Protein AF-A0A2S0N8K2-F1 (afdb_monomer_lite)

Organism: NCBI:txid1868589

Foldseek 3Di:
DDDPPPPDDPPDPQDWQWAADPVGIDTDRLVFFPDWDQDPVRWIWTAGPPRDIDTHNDHSVVSVVRSVVSVVSD

pLDDT: mean 80.42, std 16.99, range [38.38, 94.75]

Structure (mmCIF, N/CA/C/O backbone):
data_AF-A0A2S0N8K2-F1
#
_entry.id   AF-A0A2S0N8K2-F1
#
loop_
_atom_site.group_PDB
_atom_site.id
_atom_site.type_symbol
_atom_site.label_atom_id
_atom_site.label_alt_id
_atom_site.label_comp_id
_atom_site.label_asym_id
_atom_site.label_entity_id
_atom_site.label_seq_id
_atom_site.pdbx_PDB_ins_code
_atom_site.Cartn_x
_atom_site.Cartn_y
_atom_site.Cartn_z
_atom_site.occupancy
_atom_site.B_iso_or_equiv
_atom_site.auth_seq_id
_atom_site.auth_comp_id
_atom_site.auth_asym_id
_atom_site.auth_atom_id
_atom_site.pdbx_PDB_model_num
ATOM 1 N N . MET A 1 1 ? 24.241 -11.564 -44.383 1.00 52.22 1 MET A N 1
ATOM 2 C CA . MET A 1 1 ? 23.309 -12.334 -43.534 1.00 52.22 1 MET A CA 1
ATOM 3 C C . MET A 1 1 ? 23.938 -12.461 -42.162 1.00 52.22 1 MET A C 1
ATOM 5 O O . MET A 1 1 ? 24.999 -13.056 -42.109 1.00 52.22 1 MET A O 1
ATOM 9 N N . THR A 1 2 ? 23.362 -11.802 -41.150 1.00 48.06 2 THR A N 1
ATOM 10 C CA . THR A 1 2 ? 23.183 -12.226 -39.741 1.00 48.06 2 THR A CA 1
ATOM 11 C C . THR A 1 2 ? 22.542 -11.026 -39.036 1.00 48.06 2 THR A C 1
ATOM 13 O O . THR A 1 2 ? 23.097 -9.932 -39.038 1.00 48.06 2 THR A O 1
ATOM 16 N N . HIS A 1 3 ? 21.315 -11.206 -38.554 1.00 38.38 3 HIS A N 1
ATOM 17 C CA . HIS A 1 3 ? 20.497 -10.168 -37.929 1.00 38.38 3 HIS A CA 1
ATOM 18 C C . HIS A 1 3 ? 21.040 -9.836 -36.529 1.00 38.38 3 HIS A C 1
ATOM 20 O O . HIS A 1 3 ? 21.198 -10.766 -35.737 1.00 38.38 3 HIS A O 1
ATOM 26 N N . PRO A 1 4 ? 21.264 -8.563 -36.158 1.00 45.34 4 PRO A N 1
ATOM 27 C CA . PRO A 1 4 ? 21.372 -8.210 -34.753 1.00 45.34 4 PRO A CA 1
ATOM 28 C C . PRO A 1 4 ? 19.960 -8.194 -34.156 1.00 45.34 4 PRO A C 1
ATOM 30 O O . PRO A 1 4 ? 19.196 -7.250 -34.347 1.00 45.34 4 PRO A O 1
ATOM 33 N N . LEU A 1 5 ? 19.602 -9.258 -33.436 1.00 45.41 5 LEU A N 1
ATOM 34 C CA . LEU A 1 5 ? 18.470 -9.236 -32.517 1.00 45.41 5 LEU A CA 1
ATOM 35 C C . LEU A 1 5 ? 18.894 -8.398 -31.302 1.00 45.41 5 LEU A C 1
ATOM 37 O O . LEU A 1 5 ? 19.377 -8.927 -30.303 1.00 45.41 5 LEU A O 1
ATOM 41 N N . ILE A 1 6 ? 18.769 -7.074 -31.402 1.00 48.16 6 ILE A N 1
ATOM 42 C CA . ILE A 1 6 ? 18.716 -6.228 -30.210 1.00 48.16 6 ILE A CA 1
ATOM 43 C C . ILE A 1 6 ? 17.388 -6.588 -29.551 1.00 48.16 6 ILE A C 1
ATOM 45 O O . ILE A 1 6 ? 16.331 -6.122 -29.969 1.00 48.16 6 ILE A O 1
ATOM 49 N N . ALA A 1 7 ? 17.431 -7.502 -28.583 1.00 44.31 7 ALA A N 1
ATOM 50 C CA . ALA A 1 7 ? 16.298 -7.738 -27.711 1.00 44.31 7 ALA A CA 1
ATOM 51 C C . ALA A 1 7 ? 15.969 -6.397 -27.047 1.00 44.31 7 ALA A C 1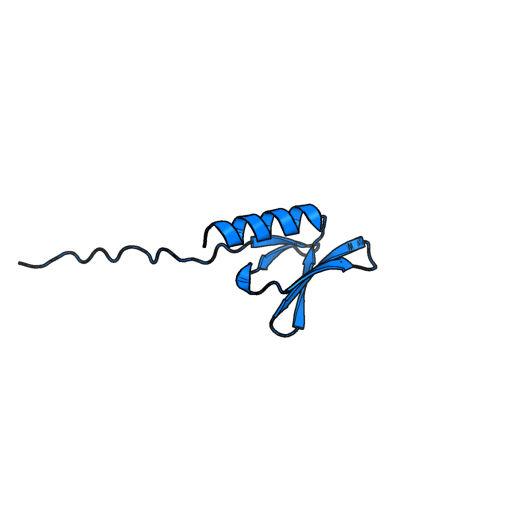
ATOM 53 O O . ALA A 1 7 ? 16.786 -5.849 -26.304 1.00 44.31 7 ALA A O 1
ATOM 54 N N . ALA A 1 8 ? 14.800 -5.843 -27.368 1.00 46.03 8 ALA A N 1
ATOM 55 C CA . ALA A 1 8 ? 14.232 -4.759 -26.594 1.00 46.03 8 ALA A CA 1
ATOM 56 C C . ALA A 1 8 ? 14.249 -5.194 -25.122 1.00 46.03 8 ALA A C 1
ATOM 58 O O . ALA A 1 8 ? 13.832 -6.312 -24.804 1.00 46.03 8 ALA A O 1
ATOM 59 N N . ALA A 1 9 ? 14.775 -4.343 -24.238 1.00 47.09 9 ALA A N 1
ATOM 60 C CA . ALA A 1 9 ? 14.610 -4.547 -22.807 1.00 47.09 9 ALA A CA 1
ATOM 61 C C . ALA A 1 9 ? 13.116 -4.803 -22.539 1.00 47.09 9 ALA A C 1
ATOM 63 O O . ALA A 1 9 ? 12.289 -4.112 -23.141 1.00 47.09 9 ALA A O 1
ATOM 64 N N . PRO A 1 10 ? 12.748 -5.795 -21.710 1.00 45.66 10 PRO A N 1
ATOM 65 C CA . PRO A 1 10 ? 11.347 -6.062 -21.436 1.00 45.66 10 PRO A CA 1
ATOM 66 C C . PRO A 1 10 ? 10.716 -4.787 -20.869 1.00 45.66 10 PRO A C 1
ATOM 68 O O . PRO A 1 10 ? 11.043 -4.353 -19.765 1.00 45.66 10 PRO A O 1
ATOM 71 N N . THR A 1 11 ? 9.837 -4.157 -21.647 1.00 50.53 11 THR A N 1
ATOM 72 C CA . THR A 1 11 ? 8.923 -3.113 -21.186 1.00 50.53 11 THR A CA 1
ATOM 73 C C . THR A 1 11 ? 7.990 -3.761 -20.175 1.00 50.53 11 THR A C 1
ATOM 75 O O . THR A 1 11 ? 7.011 -4.402 -20.547 1.00 50.53 11 THR A O 1
ATOM 78 N N . GLY A 1 12 ? 8.377 -3.706 -18.904 1.00 50.78 12 GLY A N 1
ATOM 79 C CA . GLY A 1 12 ? 7.647 -4.361 -17.826 1.00 50.78 12 GLY A CA 1
ATOM 80 C C . GLY A 1 12 ? 8.512 -4.668 -16.610 1.00 50.78 12 GLY A C 1
ATOM 81 O O . GLY A 1 12 ? 8.412 -5.754 -16.046 1.00 50.78 12 GLY A O 1
ATOM 82 N N . VAL A 1 13 ? 9.375 -3.741 -16.183 1.00 52.47 13 VAL A N 1
ATOM 83 C CA . VAL A 1 13 ? 9.791 -3.754 -14.776 1.00 52.47 13 VAL A CA 1
ATOM 84 C C . VAL A 1 13 ? 8.624 -3.135 -14.025 1.00 52.47 13 VAL A C 1
ATOM 86 O O . VAL A 1 13 ? 8.418 -1.932 -14.137 1.00 52.47 13 VAL A O 1
ATOM 89 N N . ALA A 1 14 ? 7.829 -3.947 -13.319 1.00 57.38 14 ALA A N 1
ATOM 90 C CA . ALA A 1 14 ? 6.805 -3.422 -12.419 1.00 57.38 14 ALA A CA 1
ATOM 91 C C . ALA A 1 14 ? 7.454 -2.336 -11.551 1.00 57.38 14 ALA A C 1
ATOM 93 O O . ALA A 1 14 ? 8.431 -2.625 -10.852 1.00 57.38 14 ALA A O 1
ATOM 94 N N . ALA A 1 15 ? 6.978 -1.095 -11.671 1.00 77.00 15 ALA A N 1
ATOM 95 C CA . ALA A 1 15 ? 7.580 0.042 -10.997 1.00 77.00 15 ALA A CA 1
ATOM 96 C C . ALA A 1 15 ? 7.539 -0.217 -9.486 1.00 77.00 15 ALA A C 1
ATOM 98 O O . ALA A 1 15 ? 6.473 -0.259 -8.873 1.00 77.00 15 ALA A O 1
ATOM 99 N N . LEU A 1 16 ? 8.707 -0.478 -8.894 1.00 87.50 16 LEU A N 1
ATOM 100 C CA . LEU A 1 16 ? 8.818 -0.675 -7.456 1.00 87.50 16 LEU A CA 1
ATOM 101 C C . LEU A 1 16 ? 8.583 0.666 -6.770 1.00 87.50 16 LEU A C 1
ATOM 103 O O . LEU A 1 16 ? 9.207 1.669 -7.115 1.00 87.50 16 LEU A O 1
ATOM 107 N N . VAL A 1 17 ? 7.711 0.673 -5.770 1.00 90.19 17 VAL A N 1
ATOM 108 C CA . VAL A 1 17 ? 7.458 1.856 -4.956 1.00 90.19 17 VAL A CA 1
ATOM 109 C C . VAL A 1 17 ? 8.430 1.855 -3.788 1.00 90.19 17 VAL A C 1
ATOM 111 O O . VAL A 1 17 ? 8.451 0.932 -2.972 1.00 90.19 17 VAL A O 1
ATOM 114 N N . GLU A 1 18 ? 9.232 2.910 -3.706 1.00 91.56 18 GLU A N 1
ATOM 115 C CA . GLU A 1 18 ? 10.099 3.169 -2.564 1.00 91.56 18 GLU A CA 1
ATOM 116 C C . GLU A 1 18 ? 9.268 3.612 -1.352 1.00 91.56 18 GLU A C 1
ATOM 118 O O . GLU A 1 18 ? 8.469 4.550 -1.437 1.00 91.56 18 GLU A O 1
ATOM 123 N N . VAL A 1 19 ? 9.491 2.963 -0.212 1.00 91.56 19 VAL A N 1
ATOM 124 C CA . VAL A 1 19 ? 8.813 3.218 1.060 1.00 91.56 19 VAL A CA 1
ATOM 125 C C . VAL A 1 19 ? 9.856 3.482 2.133 1.00 91.56 19 VAL A C 1
ATOM 127 O O . VAL A 1 19 ? 10.630 2.593 2.502 1.00 91.56 19 VAL A O 1
ATOM 130 N N . ARG A 1 20 ? 9.857 4.696 2.686 1.00 89.56 20 ARG A N 1
ATOM 131 C CA . ARG A 1 20 ? 10.778 5.042 3.772 1.00 89.56 20 ARG A CA 1
ATOM 132 C C . ARG A 1 20 ? 10.257 4.498 5.088 1.00 89.56 20 ARG A C 1
ATOM 134 O O . ARG A 1 20 ? 9.084 4.659 5.418 1.00 89.56 20 ARG A O 1
ATOM 141 N N . SER A 1 21 ? 11.142 3.871 5.843 1.00 86.31 21 SER A N 1
ATOM 142 C CA . SER A 1 21 ? 10.896 3.310 7.168 1.00 86.31 21 SER A CA 1
ATOM 143 C C . SER A 1 21 ? 11.950 3.821 8.150 1.00 86.31 21 SER A C 1
ATOM 145 O O . SER A 1 21 ? 12.965 4.391 7.749 1.00 86.31 21 SER A O 1
ATOM 147 N N . LEU A 1 22 ? 11.739 3.607 9.449 1.00 78.12 22 LEU A N 1
ATOM 148 C CA . LEU A 1 22 ? 12.690 4.044 10.479 1.00 78.12 22 LEU A CA 1
ATOM 149 C C . LEU A 1 22 ? 14.069 3.368 10.354 1.00 78.12 22 LEU A C 1
ATOM 151 O O . LEU A 1 22 ? 15.068 3.955 10.751 1.00 78.12 22 LEU A O 1
ATOM 155 N N . GLY A 1 23 ? 14.125 2.155 9.792 1.00 83.06 23 GLY A N 1
ATOM 156 C CA . GLY A 1 23 ? 15.361 1.386 9.611 1.00 83.06 23 GLY A CA 1
ATOM 157 C C . GLY A 1 23 ? 16.011 1.525 8.232 1.00 83.06 23 GLY A C 1
ATOM 158 O O . GLY A 1 23 ? 16.994 0.840 7.968 1.00 83.06 23 GLY A O 1
ATOM 159 N N . GLY A 1 24 ? 15.466 2.362 7.340 1.00 87.44 24 GLY A N 1
ATOM 160 C CA . GLY A 1 24 ? 15.946 2.501 5.965 1.00 87.44 24 GLY A CA 1
ATOM 161 C C . GLY A 1 24 ? 14.820 2.471 4.936 1.00 87.44 24 GLY A C 1
ATOM 162 O O . GLY A 1 24 ? 13.703 2.922 5.196 1.00 87.44 24 GLY A O 1
ATOM 163 N N . VAL A 1 25 ? 15.112 1.948 3.750 1.00 89.31 25 VAL A N 1
ATOM 164 C CA . VAL A 1 25 ? 14.211 1.983 2.595 1.00 89.31 25 VAL A CA 1
ATOM 165 C C . VAL A 1 25 ? 13.743 0.575 2.240 1.00 89.31 25 VAL A C 1
ATOM 167 O O . VAL A 1 25 ? 14.556 -0.338 2.127 1.00 89.31 25 VAL A O 1
ATOM 170 N N . ASN A 1 26 ? 12.436 0.418 2.036 1.00 90.31 26 ASN A N 1
ATOM 171 C CA . ASN A 1 26 ? 11.824 -0.794 1.502 1.00 90.31 26 ASN A CA 1
ATOM 172 C C . ASN A 1 26 ? 11.310 -0.542 0.085 1.00 90.31 26 ASN A C 1
ATOM 174 O O . ASN A 1 26 ? 10.927 0.576 -0.251 1.00 90.31 26 ASN A O 1
ATOM 178 N N . PHE A 1 27 ? 11.243 -1.597 -0.720 1.00 90.88 27 PHE A N 1
ATOM 179 C CA . PHE A 1 27 ? 10.641 -1.552 -2.048 1.00 90.88 27 PHE A CA 1
ATOM 180 C C . PHE A 1 27 ? 9.441 -2.485 -2.083 1.00 90.88 27 PHE A C 1
ATOM 182 O O . PHE A 1 27 ? 9.571 -3.679 -1.807 1.00 90.88 27 PHE A O 1
ATOM 189 N N . VAL A 1 28 ? 8.275 -1.941 -2.415 1.00 91.62 28 VAL A N 1
ATOM 190 C CA . VAL A 1 28 ? 7.029 -2.704 -2.532 1.00 91.62 28 VAL A CA 1
ATOM 191 C C . VAL A 1 28 ? 6.579 -2.748 -3.980 1.00 91.62 28 VAL A C 1
ATOM 193 O O . VAL A 1 28 ? 6.747 -1.786 -4.730 1.00 91.62 28 VAL A O 1
ATOM 196 N N . ARG A 1 29 ? 6.004 -3.880 -4.385 1.00 91.31 29 ARG A N 1
ATOM 197 C CA . ARG A 1 29 ? 5.358 -3.980 -5.692 1.00 91.31 29 ARG A CA 1
ATOM 198 C C . ARG A 1 29 ? 3.908 -3.508 -5.547 1.00 91.31 29 ARG A C 1
ATOM 200 O O . ARG A 1 29 ? 3.220 -4.045 -4.676 1.00 91.31 29 ARG A O 1
ATOM 207 N N . PRO A 1 30 ? 3.448 -2.530 -6.342 1.00 90.31 30 PRO A N 1
ATOM 208 C CA . PRO A 1 30 ? 2.113 -1.954 -6.192 1.00 90.31 30 PRO A CA 1
ATOM 209 C C . PRO A 1 30 ? 1.001 -2.991 -6.409 1.00 90.31 30 PRO A C 1
ATOM 211 O O . PRO A 1 30 ? 0.026 -2.987 -5.666 1.00 90.31 30 PRO A O 1
ATOM 214 N N . ASP A 1 31 ? 1.199 -3.952 -7.317 1.00 89.75 31 ASP A N 1
ATOM 215 C CA . ASP A 1 31 ? 0.255 -5.040 -7.624 1.00 89.75 31 ASP A CA 1
ATOM 216 C C . ASP A 1 31 ? 0.021 -6.016 -6.462 1.00 89.75 31 ASP A C 1
ATOM 218 O O . ASP A 1 31 ? -0.949 -6.766 -6.469 1.00 89.75 31 ASP A O 1
ATOM 222 N N . ARG A 1 32 ? 0.912 -6.024 -5.464 1.00 91.44 32 ARG A N 1
ATOM 223 C CA . ARG A 1 32 ? 0.825 -6.897 -4.285 1.00 91.44 32 ARG A CA 1
ATOM 224 C C . ARG A 1 32 ? 0.285 -6.184 -3.055 1.00 91.44 32 ARG A C 1
ATOM 226 O O . ARG A 1 32 ? 0.216 -6.803 -1.994 1.00 91.44 32 ARG A O 1
ATOM 233 N N . VAL A 1 33 ? -0.053 -4.899 -3.158 1.00 93.19 33 VAL A N 1
ATOM 234 C CA . VAL A 1 33 ? -0.610 -4.127 -2.045 1.00 93.19 33 VAL A CA 1
ATOM 235 C C . VAL A 1 33 ? -2.115 -4.352 -1.973 1.00 93.19 33 VAL A C 1
ATOM 237 O O . VAL A 1 33 ? -2.841 -4.085 -2.922 1.00 93.19 33 VAL A O 1
ATOM 240 N N . ILE A 1 34 ? -2.586 -4.809 -0.814 1.00 94.62 34 ILE A N 1
ATOM 241 C CA . ILE A 1 34 ? -4.011 -5.034 -0.541 1.00 94.62 34 ILE A CA 1
ATOM 242 C C . ILE A 1 34 ? -4.623 -3.807 0.138 1.00 94.62 34 ILE A C 1
ATOM 244 O O . ILE A 1 34 ? -5.752 -3.423 -0.158 1.00 94.62 34 ILE A O 1
ATOM 248 N N . ALA A 1 35 ? -3.893 -3.198 1.076 1.00 93.31 35 ALA A N 1
ATOM 249 C CA . ALA A 1 35 ?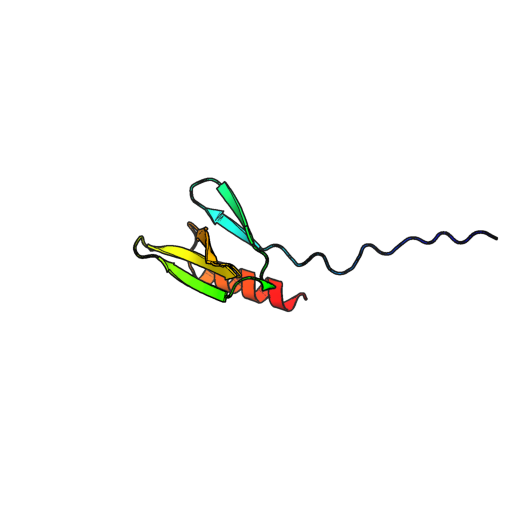 -4.376 -2.055 1.840 1.00 93.31 35 ALA A CA 1
ATOM 250 C C . ALA A 1 35 ? -3.227 -1.181 2.352 1.00 93.31 35 ALA A C 1
ATOM 252 O O . ALA A 1 35 ? -2.102 -1.643 2.547 1.00 93.31 35 ALA A O 1
ATOM 253 N N . ILE A 1 36 ? -3.540 0.083 2.633 1.00 93.69 36 ILE A N 1
ATOM 254 C CA . ILE A 1 36 ? -2.652 1.020 3.324 1.00 93.69 36 ILE A CA 1
ATOM 255 C C . ILE A 1 36 ? -3.465 1.630 4.459 1.00 93.69 36 ILE A C 1
ATOM 257 O O . ILE A 1 36 ? -4.556 2.151 4.231 1.00 93.69 36 ILE A O 1
ATOM 261 N N . GLN A 1 37 ? -2.951 1.553 5.679 1.00 93.00 37 GLN A N 1
ATOM 262 C CA . GLN A 1 37 ? -3.658 2.010 6.868 1.00 93.00 37 GLN A CA 1
ATOM 263 C C . GLN A 1 37 ? -2.734 2.766 7.811 1.00 93.00 37 GLN A C 1
ATOM 265 O O . GLN A 1 37 ? -1.517 2.574 7.810 1.00 93.00 37 GLN A O 1
ATOM 270 N N . THR A 1 38 ? -3.323 3.600 8.656 1.00 91.38 38 THR A N 1
ATOM 271 C CA . THR A 1 38 ? -2.613 4.179 9.793 1.00 91.38 38 THR A CA 1
ATOM 272 C C . THR A 1 38 ? -2.471 3.112 10.872 1.00 91.38 38 THR A C 1
ATOM 274 O O . THR A 1 38 ? -3.446 2.469 11.260 1.00 91.38 38 THR A O 1
ATOM 277 N N . SER A 1 39 ? -1.254 2.901 11.355 1.00 84.62 39 SER A N 1
ATOM 278 C CA . SER A 1 39 ? -0.982 2.007 12.472 1.00 84.62 39 SER A CA 1
ATOM 279 C C . SER A 1 39 ? -1.389 2.659 13.802 1.00 84.62 39 SER A C 1
ATOM 281 O O . SER A 1 39 ? -1.466 3.889 13.895 1.00 84.62 39 SER A O 1
ATOM 283 N N . PRO A 1 40 ? -1.574 1.871 14.876 1.00 80.50 40 PRO A N 1
ATOM 284 C CA . PRO A 1 40 ? -1.860 2.413 16.207 1.00 80.50 40 PRO A CA 1
ATOM 285 C C . PRO A 1 40 ? -0.779 3.365 16.740 1.00 80.50 40 PRO A C 1
ATOM 287 O O . PRO A 1 40 ? -1.052 4.171 17.623 1.00 80.50 40 PRO A O 1
ATOM 290 N N . THR A 1 41 ? 0.447 3.288 16.211 1.00 80.25 41 THR A N 1
ATOM 291 C CA . THR A 1 41 ? 1.572 4.155 16.595 1.00 80.25 41 THR A CA 1
ATOM 292 C C . THR A 1 41 ? 1.677 5.417 15.73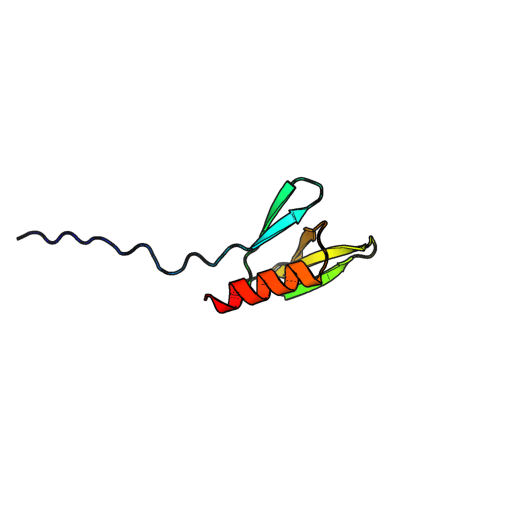3 1.00 80.25 41 THR A C 1
ATOM 294 O O . THR A 1 41 ? 2.651 6.156 15.847 1.00 80.25 41 THR A O 1
ATOM 297 N N . GLY A 1 42 ? 0.699 5.673 14.856 1.00 77.44 42 GLY A N 1
ATOM 298 C CA . GLY A 1 42 ? 0.651 6.852 13.984 1.00 77.44 42 GLY A CA 1
ATOM 299 C C . GLY A 1 42 ? 1.537 6.766 12.737 1.00 77.44 42 GLY A C 1
ATOM 300 O O . GLY A 1 42 ? 1.571 7.703 11.944 1.00 77.44 42 GLY A O 1
ATOM 301 N N . THR A 1 43 ? 2.235 5.646 12.540 1.00 83.56 43 THR A N 1
ATOM 302 C CA . THR A 1 43 ? 3.002 5.345 11.317 1.00 83.56 43 THR A CA 1
ATOM 303 C C . THR A 1 43 ? 2.104 4.716 10.256 1.00 83.56 43 THR A C 1
ATOM 305 O O . THR A 1 43 ? 1.029 4.216 10.577 1.00 83.56 43 THR A O 1
ATOM 308 N N . SER A 1 44 ? 2.515 4.696 8.991 1.00 91.50 44 SER A N 1
ATOM 309 C CA . SER A 1 44 ? 1.740 3.988 7.964 1.00 91.50 44 SER A CA 1
ATOM 310 C C . SER A 1 44 ? 2.116 2.514 7.916 1.00 91.50 44 SER A C 1
ATOM 312 O O . SER A 1 44 ? 3.285 2.152 8.047 1.00 91.50 44 SER A O 1
ATOM 314 N N . LEU A 1 45 ? 1.122 1.664 7.689 1.00 93.00 45 LEU A N 1
ATOM 315 C CA . LEU A 1 45 ? 1.286 0.238 7.459 1.00 93.00 45 LEU A CA 1
ATOM 316 C C . LEU A 1 45 ? 0.748 -0.114 6.075 1.00 93.00 45 LEU A C 1
ATOM 318 O O . LEU A 1 45 ? -0.418 0.138 5.775 1.00 93.00 45 LEU A O 1
ATOM 322 N N . ILE A 1 46 ? 1.596 -0.716 5.251 1.00 94.50 46 ILE A N 1
ATOM 323 C CA . ILE A 1 46 ? 1.228 -1.262 3.946 1.00 94.50 46 ILE A CA 1
ATOM 324 C C . ILE A 1 46 ? 1.035 -2.760 4.131 1.00 94.50 46 ILE A C 1
ATOM 326 O O . ILE A 1 46 ? 1.963 -3.461 4.536 1.00 94.50 46 ILE A O 1
ATOM 330 N N . VAL A 1 47 ? -0.169 -3.242 3.853 1.00 94.12 47 VAL A N 1
ATOM 331 C CA . VAL A 1 47 ? -0.524 -4.658 3.930 1.00 94.12 47 VAL A CA 1
ATOM 332 C C . VAL A 1 47 ? -0.435 -5.243 2.531 1.00 94.12 47 VAL A C 1
ATOM 334 O O . VAL A 1 47 ? -1.092 -4.765 1.605 1.00 94.12 47 VAL A O 1
ATOM 337 N N . MET A 1 48 ? 0.386 -6.273 2.385 1.00 94.75 48 MET A N 1
ATOM 338 C CA . MET A 1 48 ? 0.620 -6.968 1.130 1.00 94.75 48 MET A CA 1
ATOM 339 C C . MET A 1 48 ? 0.017 -8.372 1.140 1.00 94.75 48 MET A C 1
ATOM 341 O O . MET A 1 48 ? -0.261 -8.959 2.191 1.00 94.75 48 MET A O 1
ATOM 345 N N . GLU A 1 49 ? -0.130 -8.936 -0.055 1.00 93.38 49 GLU A N 1
ATOM 346 C CA . GLU A 1 49 ? -0.437 -10.351 -0.241 1.00 93.38 49 GLU A CA 1
ATOM 347 C C . GLU A 1 49 ? 0.499 -11.266 0.567 1.00 93.38 49 GLU A C 1
ATOM 349 O O . GLU A 1 49 ? 1.664 -10.956 0.829 1.00 93.38 49 GLU A O 1
ATOM 354 N N . GLY A 1 50 ? -0.035 -12.410 1.003 1.00 91.44 50 GLY A N 1
ATOM 355 C CA . GLY A 1 50 ? 0.692 -13.361 1.849 1.00 91.44 50 GLY A CA 1
ATOM 356 C C . GLY A 1 50 ? 0.853 -12.926 3.311 1.00 91.44 50 GLY A C 1
ATOM 357 O O . GLY A 1 50 ? 1.615 -13.552 4.039 1.00 91.44 50 GLY A O 1
ATOM 358 N N . GLY A 1 51 ? 0.160 -11.867 3.750 1.00 89.38 51 GLY A N 1
ATOM 359 C CA . GLY A 1 51 ? 0.205 -11.388 5.138 1.00 89.38 51 GLY A CA 1
ATOM 360 C C . GLY A 1 51 ? 1.461 -10.582 5.481 1.00 89.38 51 GLY A C 1
ATOM 361 O O . GLY A 1 51 ? 1.705 -10.294 6.650 1.00 89.38 51 GLY A O 1
ATOM 362 N N . THR A 1 52 ? 2.255 -10.207 4.474 1.00 91.94 52 THR A N 1
ATOM 363 C CA . THR A 1 52 ? 3.443 -9.364 4.662 1.00 91.94 52 THR A CA 1
ATOM 364 C C . THR A 1 52 ? 3.008 -7.933 4.968 1.00 91.94 52 THR A C 1
ATOM 366 O O . THR A 1 52 ? 2.133 -7.388 4.299 1.00 91.94 52 THR A O 1
ATOM 369 N N . THR A 1 53 ? 3.640 -7.295 5.952 1.00 92.00 53 THR A N 1
ATOM 370 C CA . THR A 1 53 ? 3.384 -5.890 6.286 1.00 92.00 53 THR A CA 1
ATOM 371 C C . THR A 1 53 ? 4.658 -5.060 6.233 1.00 92.00 53 THR A C 1
ATOM 373 O O . THR A 1 53 ? 5.676 -5.456 6.799 1.00 92.00 53 THR A O 1
ATOM 376 N N . VAL A 1 54 ? 4.589 -3.880 5.616 1.00 91.56 54 VAL A N 1
ATOM 377 C CA . VAL A 1 54 ? 5.703 -2.927 5.540 1.00 91.56 54 VAL A CA 1
ATOM 378 C C . VAL A 1 54 ? 5.336 -1.657 6.295 1.00 91.56 54 VAL A C 1
ATOM 380 O O . VAL A 1 54 ? 4.353 -0.989 5.977 1.00 91.56 54 VAL A O 1
ATOM 383 N N . HIS A 1 55 ? 6.138 -1.321 7.303 1.00 91.44 55 HIS A N 1
ATOM 384 C CA . HIS A 1 55 ? 5.989 -0.078 8.049 1.00 91.44 55 HIS A CA 1
ATOM 385 C C . HIS A 1 55 ? 6.656 1.077 7.313 1.00 91.44 55 HIS A C 1
ATOM 387 O O . HIS A 1 55 ? 7.770 0.948 6.802 1.00 91.44 55 HIS A O 1
ATOM 393 N N . SER A 1 56 ? 6.005 2.232 7.344 1.00 89.12 56 SER A N 1
ATOM 394 C CA . SER A 1 56 ? 6.549 3.468 6.816 1.00 89.12 56 SER A CA 1
ATOM 395 C C . SER A 1 56 ? 6.461 4.603 7.821 1.00 89.12 56 SER A C 1
ATOM 397 O O . SER A 1 56 ? 5.475 4.752 8.541 1.00 89.12 56 SER A O 1
ATOM 399 N N . SER A 1 57 ? 7.505 5.426 7.839 1.00 89.06 57 SER A N 1
ATOM 400 C CA . SER A 1 57 ? 7.539 6.688 8.578 1.00 89.06 57 SER A CA 1
ATOM 401 C C . SER A 1 57 ? 6.788 7.817 7.864 1.00 89.06 57 SER A C 1
ATOM 403 O O . SER A 1 57 ? 6.655 8.906 8.413 1.00 89.06 57 SER A O 1
ATOM 405 N N . GLU A 1 58 ? 6.301 7.576 6.647 1.00 88.56 58 GLU A N 1
ATOM 406 C CA . GLU A 1 58 ? 5.578 8.554 5.841 1.00 88.56 58 GLU A CA 1
ATOM 407 C C . GLU A 1 58 ? 4.069 8.464 6.097 1.00 88.56 58 GLU A C 1
ATOM 409 O O . GLU A 1 58 ? 3.557 7.469 6.618 1.00 88.56 58 GLU A O 1
ATOM 414 N N . THR A 1 59 ? 3.330 9.512 5.730 1.00 89.69 59 THR A N 1
ATOM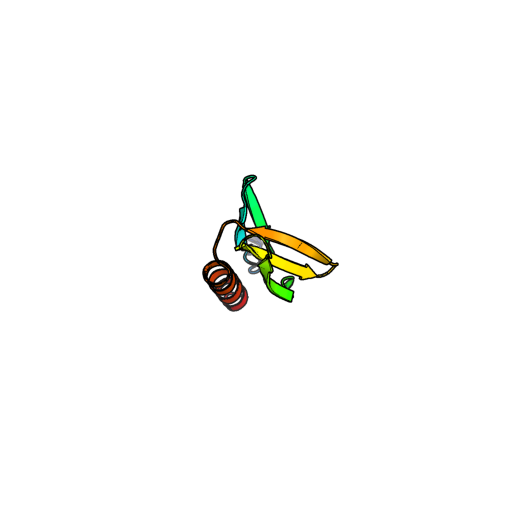 415 C CA . THR A 1 59 ? 1.872 9.527 5.893 1.00 89.69 59 THR A CA 1
ATOM 416 C C . THR A 1 59 ? 1.191 8.621 4.869 1.00 89.69 59 THR A C 1
ATOM 418 O O . THR A 1 59 ? 1.653 8.462 3.737 1.00 89.69 59 THR A O 1
ATOM 421 N N . THR A 1 60 ? 0.041 8.063 5.247 1.00 91.50 60 THR A N 1
ATOM 422 C CA . THR A 1 60 ? -0.703 7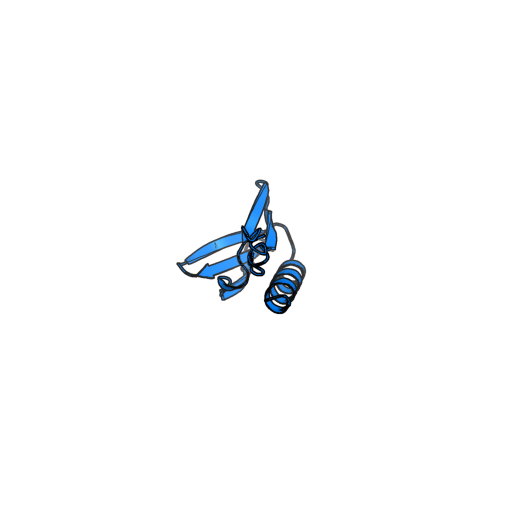.088 4.433 1.00 91.50 60 THR A CA 1
ATOM 423 C C . THR A 1 60 ? -1.069 7.663 3.068 1.00 91.50 60 THR A C 1
ATOM 425 O O . THR A 1 60 ? -0.969 6.970 2.061 1.00 91.50 60 THR A O 1
ATOM 428 N N . LYS A 1 61 ? -1.415 8.957 3.025 1.00 90.25 61 LYS A N 1
ATOM 429 C CA . LYS A 1 61 ? -1.756 9.677 1.795 1.00 90.25 61 LYS A CA 1
ATOM 430 C C . LYS A 1 61 ? -0.609 9.671 0.781 1.00 90.25 61 LYS A C 1
ATOM 432 O O . LYS A 1 61 ? -0.831 9.328 -0.373 1.00 90.25 61 LYS A O 1
ATOM 437 N N . VAL A 1 62 ? 0.609 9.999 1.214 1.00 90.50 62 VAL A N 1
ATOM 438 C CA . VAL A 1 62 ? 1.772 10.093 0.313 1.00 90.50 62 VAL A CA 1
ATOM 439 C C . VAL A 1 62 ? 2.122 8.719 -0.269 1.00 90.50 62 VAL A C 1
ATOM 441 O O . VAL A 1 62 ? 2.481 8.601 -1.441 1.00 90.50 62 VAL A O 1
ATOM 444 N N . ILE A 1 63 ? 1.984 7.661 0.531 1.00 90.88 63 ILE A N 1
ATOM 445 C CA . ILE A 1 63 ? 2.226 6.288 0.075 1.00 90.88 63 ILE A CA 1
ATOM 446 C C . ILE A 1 63 ? 1.130 5.839 -0.898 1.00 90.88 63 ILE A C 1
ATOM 448 O O . ILE A 1 63 ? 1.439 5.265 -1.940 1.00 90.88 63 ILE A O 1
ATOM 452 N N . ALA A 1 64 ? -0.136 6.134 -0.593 1.00 91.31 64 ALA A N 1
ATOM 453 C CA . ALA A 1 64 ? -1.266 5.804 -1.456 1.00 91.31 64 ALA A CA 1
ATOM 454 C C . ALA A 1 64 ? -1.160 6.478 -2.829 1.00 91.31 64 ALA A C 1
ATOM 456 O O . ALA A 1 64 ? -1.379 5.827 -3.847 1.00 91.31 64 ALA A O 1
ATOM 457 N N . GLU A 1 65 ? -0.762 7.750 -2.870 1.00 91.88 65 GLU A N 1
ATOM 458 C CA . GLU A 1 65 ? -0.544 8.484 -4.120 1.00 91.88 65 GLU A CA 1
ATOM 459 C C . GLU A 1 65 ? 0.575 7.858 -4.962 1.00 91.88 65 GLU A C 1
ATOM 461 O O . GLU A 1 65 ? 0.399 7.682 -6.168 1.00 91.88 65 GLU A O 1
ATOM 466 N N . ARG A 1 66 ? 1.690 7.452 -4.337 1.00 90.44 66 ARG A N 1
ATOM 467 C CA . ARG A 1 66 ? 2.794 6.764 -5.030 1.00 90.44 66 ARG A CA 1
ATOM 468 C C . ARG A 1 66 ? 2.387 5.399 -5.577 1.00 90.44 66 ARG A C 1
ATOM 470 O O . ARG A 1 66 ? 2.707 5.098 -6.722 1.00 90.44 66 ARG A O 1
ATOM 477 N N . ILE A 1 67 ? 1.665 4.596 -4.797 1.00 89.94 67 ILE A N 1
ATOM 478 C CA . ILE A 1 67 ? 1.178 3.283 -5.247 1.00 89.94 67 ILE A CA 1
ATOM 479 C C . ILE A 1 67 ? 0.182 3.444 -6.396 1.00 89.94 67 ILE A C 1
ATOM 481 O O . ILE A 1 67 ? 0.322 2.781 -7.418 1.00 89.94 67 ILE A O 1
ATOM 485 N N . ALA A 1 68 ? -0.766 4.376 -6.281 1.00 88.81 68 ALA A N 1
ATOM 486 C CA . ALA A 1 68 ? -1.747 4.642 -7.331 1.00 88.81 68 ALA A CA 1
ATOM 487 C C . ALA A 1 68 ? -1.133 5.245 -8.605 1.00 88.81 68 ALA A C 1
ATOM 489 O O . ALA A 1 68 ? -1.724 5.133 -9.678 1.00 88.81 68 ALA A O 1
ATOM 490 N N . ALA A 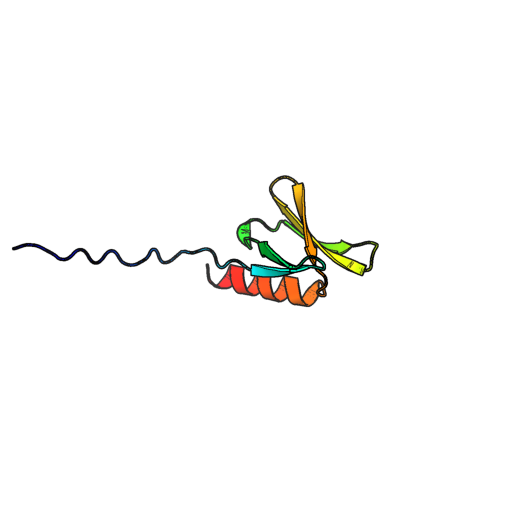1 69 ? -0.001 5.944 -8.502 1.00 86.38 69 ALA A N 1
ATOM 491 C CA . ALA A 1 69 ? 0.762 6.395 -9.663 1.00 86.38 69 ALA A CA 1
ATOM 492 C C . ALA A 1 69 ? 1.497 5.220 -10.326 1.00 86.38 69 ALA A C 1
ATOM 494 O O . ALA A 1 69 ? 1.381 5.043 -11.531 1.00 86.38 69 ALA A O 1
ATOM 495 N N . ALA A 1 70 ? 2.165 4.373 -9.538 1.00 84.75 70 ALA A N 1
ATOM 496 C CA . ALA A 1 70 ? 2.898 3.217 -10.051 1.00 84.75 70 ALA A CA 1
ATOM 497 C C . ALA A 1 70 ? 1.993 2.156 -10.705 1.00 84.75 70 ALA A C 1
ATOM 499 O O . ALA A 1 70 ? 2.420 1.487 -11.638 1.00 84.75 70 ALA A O 1
ATOM 500 N N . ASP A 1 71 ? 0.744 2.019 -10.249 1.00 80.31 71 ASP A N 1
ATOM 501 C CA . ASP A 1 71 ? -0.244 1.118 -10.861 1.00 80.31 71 ASP A CA 1
ATOM 502 C C . ASP A 1 71 ? -0.781 1.638 -12.210 1.00 80.31 71 ASP A C 1
ATOM 504 O O . ASP A 1 71 ? -1.205 0.856 -13.056 1.00 80.31 71 ASP A O 1
ATOM 508 N N . ARG A 1 72 ? -0.732 2.958 -12.449 1.00 73.25 72 ARG A N 1
ATOM 509 C CA . ARG A 1 72 ? -1.163 3.577 -13.718 1.00 73.25 72 ARG A CA 1
ATOM 510 C C . ARG A 1 72 ? -0.157 3.420 -14.854 1.00 73.25 72 ARG A C 1
ATOM 512 O O . ARG A 1 72 ? -0.567 3.461 -16.009 1.00 73.25 72 ARG A O 1
ATOM 519 N N . ASP A 1 73 ? 1.117 3.228 -14.530 1.00 62.38 73 ASP A N 1
ATOM 520 C CA . ASP A 1 73 ? 2.206 3.071 -15.503 1.00 62.38 73 ASP A CA 1
ATOM 521 C C . ASP A 1 73 ? 2.411 1.597 -15.934 1.00 62.38 73 ASP A C 1
ATOM 523 O O . ASP A 1 73 ? 3.461 1.239 -16.473 1.00 62.38 73 ASP A O 1
ATOM 527 N N . ARG A 1 74 ? 1.416 0.737 -15.667 1.00 58.25 74 ARG A N 1
ATOM 528 C CA . ARG A 1 74 ? 1.383 -0.698 -15.984 1.00 58.25 74 ARG A CA 1
ATOM 529 C C . ARG A 1 74 ? 0.970 -0.998 -17.427 1.00 58.25 74 ARG A C 1
ATOM 531 O O . ARG A 1 74 ? 0.029 -0.350 -17.933 1.00 58.25 74 ARG A O 1
#

Radius of gyration: 16.44 Å; chains: 1; bounding box: 28×24×60 Å

Secondary structure (DSSP, 8-state):
----------S----PEEEEETTEEEEE-GGGEEEEEE-TTSSEEEEEGGG-EEEESS-HHHHHHHHHHHTTT-

Sequence (74 aa):
MTHPLIAAAPTGVAALVEVRSLGGVNFVRPDRVIAIQTSPTGTSLIVMEGGTTVHSSETTKVIAERIAAADRDR

=== Feature glossary ===
A reading guide for the features in this record.

Start from the sequence.

  · Sequence gives the chain of amino acids in standard one-letter code (A=alanine, C=cysteine, …, Y=tyrosine), read N→C. It is the only feature that is directly encoded by the gene; all structural features are derived from the folded form of this sequence.

Fold it, and you get atomic coordinates and the backbone conformation that goes with them.

  · The mmCIF table is the protein's shape written out atom by atom. For each backbone N, Cα, C, and carbonyl O, it records an (x, y, z) coordinate triple in Å plus the residue type, chain letter, and residue number.

  · Backbone dihedral angles. Every residue except chain termini has a φ (preceding-C → N → Cα → C) and a ψ (N → Cα → C → next-N). They are reported in degrees following the IUPAC sign convention. Secondary structure is essentially a statement about which (φ, ψ) basin each residue occupies.

  · DSSP 8-state secondary structure assigns each residue one of H (α-helix), G (3₁₀-helix), I (π-helix), E (extended β-strand), B (isolated β-bridge), T (hydrogen-bonded turn), S (bend), or '-' (coil). The assignment is computed from backbone hydrogen-bond geometry via the Kabsch–Sander algorithm.

  · P-SEA three-state annotation labels each residue as helix, strand, or coil based purely on the geometry of the Cα trace. It serves as a fallback when the full backbone (and thus DSSP) is unavailable.

Summarize the fold with a handful of shape descriptors and a per-residue structural alphabet.

  · Radius of gyration (Rg) is the root-mean-square distance of Cα atoms from their centroid — a single number for overall size and compactness. A globular domain of N residues has Rg ≈ 2.2·N^0.38 Å; an extended or disordered chain has a much larger Rg. The Cα contact count is the number of residue pairs whose Cα atoms are within 8 Å and are more than four positions apart in sequence — a standard proxy for tertiary packing density. The bounding box is the smallest axis-aligned box enclosing all Cα atoms.

  · Foldseek's 3Di representation compresses backbone geometry into a per-residue letter drawn from a learned twenty-state alphabet. It captures the tertiary interaction pattern around each residue — which residues are packed against it in space, regardless of where they are in sequence.

  · Accessible surface area quantifies burial. A residue with SASA near zero is packed into the hydrophobic core; one with SASA >100 Å² sits on the surface. Computed here via the Shrake–Rupley numerical algorithm with a 1.4 Å probe.

Ask how reliable the model is.

  · For AlphaFold models, the B-factor field carries pLDDT — the model's own estimate of local accuracy on a 0–100 scale. Regions with pLDDT<50 should be treated as essentially unmodeled; they often correspond to intrinsically disordered segments.

  · For experimental (PDB) structures, the B-factor (temperature factor) quantifies the positional spread of each atom in the crystal — a combination of thermal vibration and static disorder — in units of Å². High B-factors mark flexible loops or poorly resolved regions; low B-factors mark the rigid, well-ordered core.

  · PAE(i, j) answers: if I align the predicted and true structures on residue i, how far off (in Å) do I expect residue j to be? A block-diagonal PAE matrix with low values on the blocks and high values off-diagonal is the signature of a multi-domain protein with confidently predicted domains but uncertain inter-domain orientation.

Place it in context: what it resembles, what it is annotated as, and how it looks.

  · Structural nearest neighbors (via Foldseek easy-search vs the PDB). Reported per hit: target PDB id, E-value, and alignment TM-score. A TM-score above ~0.5 is the conventional threshold for 'same fold'.

  · Functional annotations link the protein to curated databases. InterPro entries identify conserved domains and families by matching the sequence against member-database signatures (Pfam, PROSITE, CDD, …). Gene Ontology (GO) terms describe molecular function, biological process, and cellular component in a controlled vocabulary. CATH places the structure in a hierarchical fold classification (Class/Architecture/Topology/Homologous-superfamily). The organism is the source species.

  · Plot images: a contact map (which residues are close in 3D, as an N×N binary image), a Ramachandran scatter (backbone torsion angles, revealing secondary-structure composition at a glance), and — for AlphaFold structures — a PAE heatmap (pairwise prediction confidence).

  · Structure images are PyMOL renders from six orthogonal camera directions. Cartoon representation draws helices as coils and strands as arrows; sticks shows the backbone as bonds; surface shows the solvent-excluded envelope. Rainbow coloring maps sequence position to hue (blue→red, N→C); chain coloring assigns a distinct color per polypeptide.